Protein AF-A0A7V3YKP8-F1 (afdb_monomer_lite)

Organism: NCBI:txid1454726

Secondary structure (DSSP, 8-state):
-PEEEEEESTTSHHHHHHHHHHHT-TTEEEEEEE---

Structure (mmCIF, N/CA/C/O backbone):
data_AF-A0A7V3YKP8-F1
#
_entry.id   AF-A0A7V3YKP8-F1
#
loop_
_atom_site.group_PDB
_atom_site.id
_atom_site.type_symbol
_atom_site.label_atom_id
_atom_site.label_alt_id
_atom_site.label_comp_id
_atom_site.label_asym_id
_atom_site.label_entity_id
_atom_site.label_seq_id
_atom_site.pdbx_PDB_ins_code
_atom_site.Cartn_x
_atom_site.Cartn_y
_atom_site.Cartn_z
_atom_site.occupancy
_atom_site.B_iso_or_equiv
_atom_site.auth_seq_id
_atom_site.auth_comp_id
_atom_site.auth_asym_id
_atom_site.auth_atom_id
_atom_site.pdbx_PDB_model_num
ATOM 1 N N . MET A 1 1 ? -13.200 1.272 12.996 1.00 77.50 1 MET A N 1
ATOM 2 C CA . MET A 1 1 ? -13.496 1.259 11.547 1.00 77.50 1 MET A CA 1
ATOM 3 C C . MET A 1 1 ? -12.170 1.118 10.830 1.00 77.50 1 MET A C 1
ATOM 5 O O . MET A 1 1 ? -11.243 1.806 11.229 1.00 77.50 1 MET A O 1
ATOM 9 N N . THR A 1 2 ? -12.070 0.218 9.857 1.00 89.38 2 THR A N 1
ATOM 10 C CA . THR A 1 2 ? -10.830 -0.028 9.105 1.00 89.38 2 THR A CA 1
ATOM 11 C C . THR A 1 2 ? -10.833 0.817 7.832 1.00 89.38 2 THR A C 1
ATOM 13 O O . THR A 1 2 ? -11.839 0.861 7.121 1.00 89.38 2 THR A O 1
ATOM 16 N N . MET A 1 3 ? -9.738 1.524 7.566 1.00 97.25 3 MET A N 1
ATOM 17 C CA . MET A 1 3 ? -9.545 2.355 6.383 1.00 97.25 3 MET A CA 1
ATOM 18 C C . MET A 1 3 ? -9.047 1.501 5.216 1.00 97.25 3 MET A C 1
ATOM 20 O O . MET A 1 3 ? -8.039 0.807 5.319 1.00 97.25 3 MET A O 1
ATOM 24 N N . ARG A 1 4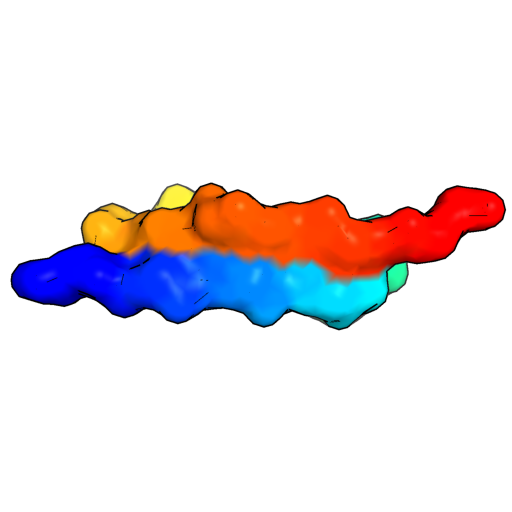 ? -9.749 1.575 4.085 1.00 97.81 4 ARG A N 1
ATOM 25 C CA . ARG A 1 4 ? -9.424 0.808 2.877 1.00 97.81 4 ARG A CA 1
ATOM 26 C C . ARG A 1 4 ? -8.439 1.596 2.017 1.00 97.81 4 ARG A C 1
ATOM 28 O O . ARG A 1 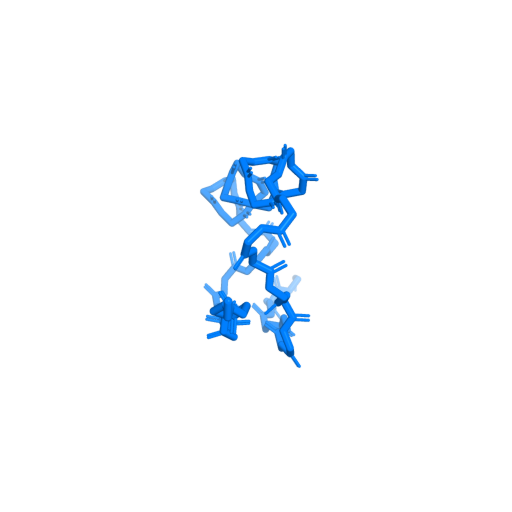4 ? -8.705 2.753 1.695 1.00 97.81 4 ARG A O 1
ATOM 35 N N . VAL A 1 5 ? -7.325 0.974 1.640 1.00 98.06 5 VAL A N 1
ATOM 36 C CA . VAL A 1 5 ? -6.216 1.616 0.918 1.00 98.06 5 VAL A CA 1
ATOM 37 C C . VAL A 1 5 ? -5.958 0.898 -0.405 1.00 98.06 5 VAL A C 1
ATOM 39 O O . VAL A 1 5 ? -5.801 -0.321 -0.446 1.00 98.06 5 VAL A O 1
ATOM 42 N N . ALA A 1 6 ? -5.887 1.663 -1.492 1.00 98.12 6 ALA A N 1
ATOM 43 C CA . ALA A 1 6 ? -5.379 1.204 -2.781 1.00 98.12 6 ALA A CA 1
ATOM 44 C C . ALA A 1 6 ? -4.001 1.832 -3.016 1.00 98.12 6 ALA A C 1
ATOM 46 O O . ALA A 1 6 ? -3.864 3.053 -2.921 1.00 98.12 6 ALA A O 1
ATOM 47 N N . LEU A 1 7 ? -2.993 1.013 -3.321 1.00 97.75 7 LEU A N 1
ATOM 48 C CA . LEU A 1 7 ? -1.619 1.464 -3.534 1.00 97.75 7 LEU A CA 1
ATOM 49 C C . LEU A 1 7 ? -1.186 1.215 -4.981 1.00 97.75 7 LEU A C 1
ATOM 51 O O . LEU A 1 7 ? -1.130 0.073 -5.434 1.00 97.75 7 LEU A O 1
ATOM 55 N N . LEU A 1 8 ? -0.854 2.293 -5.693 1.00 97.44 8 LEU A N 1
ATOM 56 C CA . LEU A 1 8 ? -0.290 2.261 -7.044 1.00 97.44 8 LEU A CA 1
ATOM 57 C C . LEU A 1 8 ? 1.214 2.550 -6.983 1.00 97.44 8 LEU A C 1
ATOM 59 O O . LEU A 1 8 ? 1.647 3.420 -6.233 1.00 97.44 8 LEU A O 1
ATOM 63 N N . GLY A 1 9 ? 2.003 1.831 -7.779 1.00 96.75 9 GLY A N 1
ATOM 64 C CA . GLY A 1 9 ? 3.463 1.838 -7.672 1.00 96.75 9 GLY A CA 1
ATOM 65 C C . GLY A 1 9 ? 3.980 0.990 -6.507 1.00 96.75 9 GLY A C 1
ATOM 66 O O . GLY A 1 9 ? 5.038 1.290 -5.960 1.00 96.75 9 GLY A O 1
ATOM 67 N N . SER A 1 10 ? 3.254 -0.067 -6.122 1.00 96.88 10 SER A N 1
ATOM 68 C CA . SER A 1 10 ? 3.578 -0.899 -4.953 1.00 96.88 10 SER A CA 1
ATOM 69 C C . SER A 1 10 ? 4.903 -1.664 -5.066 1.00 96.88 10 SER A C 1
ATOM 71 O O . SER A 1 10 ? 5.390 -2.169 -4.065 1.00 96.88 10 SER A O 1
ATOM 73 N N . THR A 1 11 ? 5.464 -1.769 -6.273 1.00 96.62 11 THR A N 1
ATOM 74 C CA . THR A 1 11 ? 6.738 -2.445 -6.572 1.00 96.62 11 THR A CA 1
ATOM 75 C C . THR A 1 11 ? 7.954 -1.517 -6.531 1.00 96.62 11 THR A C 1
ATOM 77 O O . THR A 1 11 ? 9.080 -1.987 -6.647 1.00 96.62 11 THR A O 1
ATOM 80 N N . GLY A 1 12 ? 7.756 -0.200 -6.425 1.00 96.12 12 GLY A N 1
ATOM 81 C CA . GLY A 1 12 ? 8.859 0.743 -6.247 1.00 96.12 12 GLY A CA 1
ATOM 82 C C . GLY A 1 12 ? 9.281 0.832 -4.783 1.00 96.12 12 GLY A C 1
ATOM 83 O O . GLY A 1 12 ? 8.482 0.539 -3.898 1.00 96.12 12 GLY A O 1
ATOM 84 N N . PHE A 1 13 ? 10.492 1.340 -4.528 1.00 96.62 13 PHE A N 1
ATOM 85 C CA . PHE A 1 13 ? 11.029 1.533 -3.172 1.00 96.62 13 PHE A CA 1
ATOM 86 C C . PHE A 1 13 ? 10.004 2.165 -2.216 1.00 96.62 13 PHE A C 1
ATOM 88 O O . PHE A 1 13 ? 9.717 1.619 -1.160 1.00 96.62 13 PHE A O 1
ATOM 95 N N . LEU A 1 14 ? 9.372 3.275 -2.616 1.00 96.81 14 LEU A N 1
ATOM 96 C CA . LEU A 1 14 ? 8.357 3.938 -1.792 1.00 96.81 14 LEU A CA 1
ATOM 97 C C . LEU A 1 14 ? 7.131 3.049 -1.528 1.00 96.81 14 LEU A C 1
ATOM 99 O O . LEU A 1 14 ? 6.601 3.055 -0.422 1.00 96.81 14 LEU A O 1
ATOM 103 N N . GLY A 1 15 ? 6.683 2.295 -2.532 1.00 97.25 15 GLY A N 1
ATOM 104 C CA . GLY A 1 15 ? 5.549 1.385 -2.401 1.00 97.25 15 GLY A CA 1
ATOM 105 C C . GLY A 1 15 ? 5.816 0.287 -1.375 1.00 97.25 15 GLY A C 1
ATOM 106 O O . GLY A 1 15 ? 4.966 0.029 -0.527 1.00 97.25 15 GLY A O 1
ATOM 107 N N . GLU A 1 16 ? 7.016 -0.289 -1.393 1.00 97.38 16 GLU A N 1
ATOM 108 C CA . GLU A 1 16 ? 7.439 -1.295 -0.416 1.00 97.38 16 GLU A CA 1
ATOM 109 C C . GLU A 1 16 ? 7.477 -0.722 1.007 1.00 97.38 16 GLU A C 1
ATOM 111 O O . GLU A 1 16 ? 6.925 -1.329 1.924 1.00 97.38 16 GLU A O 1
ATOM 116 N N . GLN A 1 17 ? 8.032 0.483 1.186 1.00 98.44 17 GLN A N 1
ATOM 117 C CA . GLN A 1 17 ? 8.068 1.145 2.498 1.00 98.44 17 GLN A CA 1
ATOM 118 C C . GLN A 1 17 ? 6.662 1.478 3.022 1.00 98.44 17 GLN A C 1
ATOM 120 O O . GLN A 1 17 ? 6.379 1.328 4.210 1.00 98.44 17 GLN A O 1
ATOM 125 N N . ILE A 1 18 ? 5.748 1.900 2.140 1.00 97.81 18 ILE A N 1
ATOM 126 C CA . ILE A 1 18 ? 4.346 2.135 2.509 1.00 97.81 18 ILE A CA 1
ATOM 127 C C . ILE A 1 18 ? 3.693 0.828 2.967 1.00 97.81 18 ILE A C 1
ATOM 129 O O . ILE A 1 18 ? 2.980 0.828 3.969 1.00 97.81 18 ILE A O 1
ATOM 133 N N . LEU A 1 19 ? 3.938 -0.288 2.276 1.00 97.56 19 LEU A N 1
ATOM 134 C CA . LEU A 1 19 ? 3.373 -1.582 2.664 1.00 97.56 19 LEU A CA 1
ATOM 135 C C . LEU A 1 19 ? 3.885 -2.066 4.016 1.00 97.56 19 LEU A C 1
ATOM 137 O O . LEU A 1 19 ? 3.094 -2.600 4.791 1.00 97.56 19 LEU A O 1
ATOM 141 N N . GLU A 1 20 ? 5.160 -1.839 4.321 1.00 97.88 20 GLU A N 1
ATOM 142 C CA . GLU A 1 20 ? 5.729 -2.162 5.629 1.00 97.88 20 GLU A CA 1
ATOM 143 C C . GLU A 1 20 ? 4.982 -1.426 6.750 1.00 97.88 20 GLU A C 1
ATOM 145 O O . GLU A 1 20 ? 4.477 -2.063 7.678 1.00 97.88 20 GLU A O 1
ATOM 150 N N . VAL A 1 21 ? 4.794 -0.110 6.610 1.00 97.50 21 VAL A N 1
ATOM 151 C CA . VAL A 1 21 ? 4.044 0.696 7.586 1.00 97.50 21 VAL A CA 1
ATOM 152 C C . VAL A 1 21 ? 2.586 0.246 7.681 1.00 97.50 21 VAL A C 1
ATOM 154 O O . VAL A 1 21 ? 2.092 0.015 8.782 1.00 97.50 21 VAL A O 1
ATOM 157 N N . LEU A 1 22 ? 1.891 0.070 6.553 1.00 96.88 22 LEU A N 1
ATOM 158 C CA . LEU A 1 22 ? 0.488 -0.360 6.563 1.00 96.88 22 LEU A CA 1
ATOM 159 C C . LEU A 1 22 ? 0.316 -1.743 7.208 1.00 96.88 22 LEU A C 1
ATOM 161 O O . LEU A 1 22 ? -0.671 -1.968 7.903 1.00 96.88 22 LEU A O 1
ATOM 165 N N . SER A 1 23 ? 1.278 -2.653 7.029 1.00 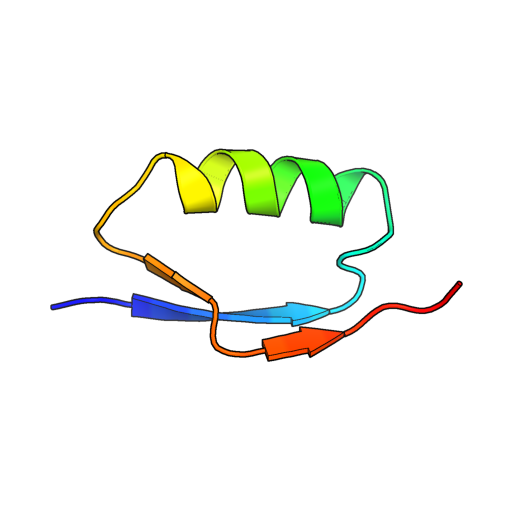96.00 23 SER A N 1
ATOM 166 C CA . SER A 1 23 ? 1.223 -4.005 7.601 1.00 96.00 23 SER A CA 1
ATOM 167 C C . SER A 1 23 ? 1.345 -4.038 9.130 1.00 96.00 23 SER A C 1
ATOM 169 O O . SER A 1 23 ? 0.834 -4.959 9.769 1.00 96.00 23 SER A O 1
ATOM 171 N N . ALA A 1 24 ? 1.975 -3.024 9.731 1.00 97.69 24 ALA A N 1
ATOM 172 C CA . ALA A 1 24 ? 2.143 -2.911 11.180 1.00 97.69 24 ALA A CA 1
ATOM 173 C C . ALA A 1 24 ? 0.880 -2.398 11.903 1.00 97.69 24 ALA A C 1
ATOM 175 O O . ALA A 1 24 ? 0.831 -2.361 13.135 1.00 97.69 24 ALA A O 1
ATOM 176 N N . HIS A 1 25 ? -0.152 -2.015 11.152 1.00 96.31 25 HIS A N 1
ATOM 177 C CA . HIS A 1 25 ? -1.314 -1.283 11.638 1.00 96.31 25 HIS A CA 1
ATOM 178 C C . HIS A 1 25 ? -2.618 -2.024 11.299 1.00 96.31 25 HIS A C 1
ATOM 180 O O . HIS A 1 25 ? -2.915 -2.310 10.144 1.00 96.31 25 HIS A O 1
ATOM 186 N N . ARG A 1 26 ? -3.434 -2.344 12.316 1.00 94.12 26 ARG A N 1
ATOM 187 C CA . ARG A 1 26 ? -4.700 -3.099 12.137 1.00 94.12 26 ARG A CA 1
ATOM 188 C C . ARG A 1 26 ? -5.882 -2.241 11.682 1.00 94.12 26 ARG A C 1
ATOM 190 O O . ARG A 1 26 ? -6.967 -2.762 11.425 1.00 94.12 26 ARG A O 1
ATOM 197 N N . ASP A 1 27 ? -5.691 -0.933 11.633 1.00 97.38 27 ASP A N 1
ATOM 198 C CA . ASP A 1 27 ? -6.659 0.055 11.177 1.00 97.38 27 ASP A CA 1
ATOM 199 C C . ASP A 1 27 ? -6.650 0.253 9.657 1.00 97.38 27 ASP A C 1
ATOM 201 O O . ASP A 1 27 ? -7.561 0.906 9.150 1.00 97.38 27 ASP A O 1
ATOM 205 N N . PHE A 1 28 ? -5.727 -0.379 8.922 1.00 97.69 28 PHE A N 1
ATOM 206 C CA . PHE A 1 28 ? -5.704 -0.366 7.459 1.00 97.69 28 PHE A CA 1
ATOM 207 C C . PHE A 1 28 ? -6.023 -1.732 6.848 1.00 97.69 28 PHE A C 1
ATOM 209 O O . PHE A 1 28 ? -5.614 -2.781 7.339 1.00 97.69 28 PHE A O 1
ATOM 216 N N . GLU A 1 29 ? -6.731 -1.704 5.724 1.00 97.50 29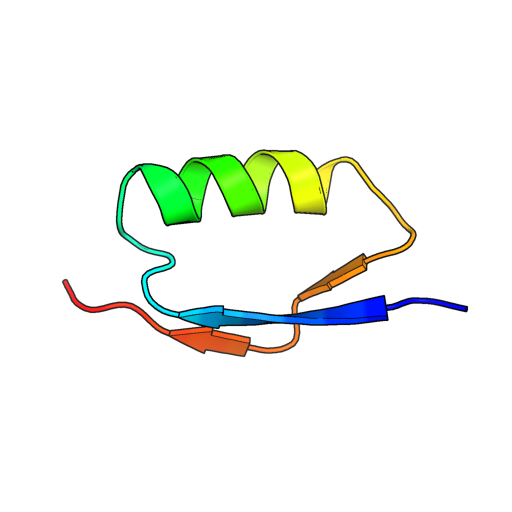 GLU A N 1
ATOM 217 C CA . GLU A 1 29 ? -6.965 -2.849 4.851 1.00 97.50 29 GLU A CA 1
ATOM 218 C C . GLU A 1 29 ? -6.493 -2.476 3.446 1.00 97.50 29 GLU A C 1
ATOM 220 O O . GLU A 1 29 ? -7.068 -1.600 2.793 1.00 97.50 29 GLU A O 1
ATOM 225 N N . VAL A 1 30 ? -5.438 -3.129 2.965 1.00 97.19 30 VAL A N 1
ATOM 226 C CA . VAL A 1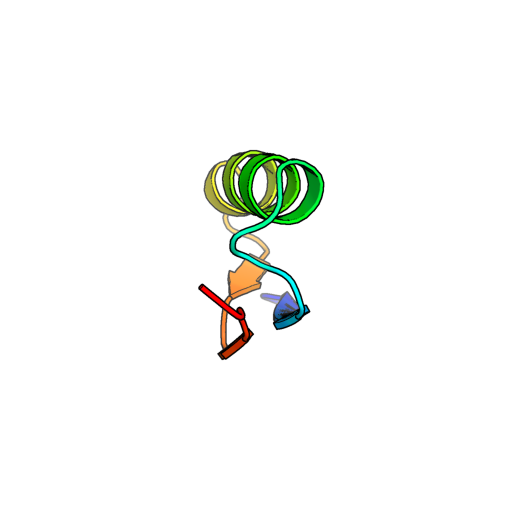 30 ? -4.981 -2.958 1.584 1.00 97.19 30 VAL A CA 1
ATOM 227 C C . VAL A 1 30 ? -5.906 -3.749 0.667 1.00 97.19 30 VAL A C 1
ATOM 229 O O . VAL A 1 30 ? -5.959 -4.974 0.735 1.00 97.19 30 VAL A O 1
ATOM 232 N N . VAL A 1 31 ? -6.634 -3.046 -0.197 1.00 98.06 31 VAL A N 1
ATOM 233 C CA . VAL A 1 31 ? -7.6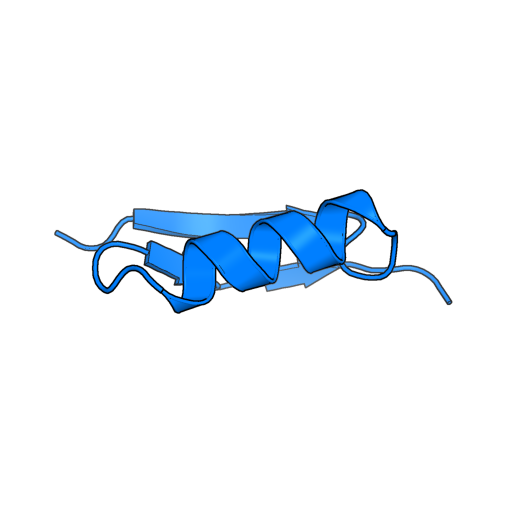65 -3.641 -1.067 1.00 98.06 31 VAL A CA 1
ATOM 234 C C . VAL A 1 31 ? -7.241 -3.747 -2.527 1.00 98.06 31 VAL A C 1
ATOM 236 O O . VAL A 1 31 ? -7.880 -4.457 -3.299 1.00 98.06 31 VAL A O 1
ATOM 239 N N . LEU A 1 32 ? -6.179 -3.041 -2.922 1.00 97.88 32 LEU A N 1
ATOM 240 C CA . LEU A 1 32 ? -5.617 -3.108 -4.267 1.00 97.88 32 LEU A CA 1
ATOM 241 C C . LEU A 1 32 ? -4.130 -2.765 -4.242 1.00 97.88 32 LEU A C 1
ATOM 243 O O . LEU A 1 32 ? -3.729 -1.773 -3.632 1.00 97.88 32 LEU A O 1
ATOM 247 N N . LEU A 1 33 ? -3.346 -3.557 -4.971 1.00 97.56 33 LEU A N 1
ATOM 248 C CA . LEU A 1 33 ? -1.952 -3.283 -5.295 1.00 97.56 33 LEU A CA 1
ATOM 249 C C . LEU A 1 33 ? -1.810 -3.195 -6.811 1.00 97.56 33 LEU A C 1
ATOM 251 O O . LEU A 1 33 ? -2.161 -4.131 -7.528 1.00 97.56 33 LEU A O 1
ATOM 255 N N . GLY A 1 34 ? -1.306 -2.065 -7.293 1.00 97.00 34 GLY A N 1
ATOM 256 C CA . GLY A 1 34 ? -0.916 -1.868 -8.681 1.00 97.00 34 GLY A CA 1
ATOM 257 C C . GLY A 1 34 ? 0.581 -1.619 -8.756 1.00 97.00 34 GLY A C 1
ATOM 258 O O . GLY A 1 34 ? 1.102 -0.752 -8.058 1.00 97.00 34 GLY A O 1
ATOM 259 N N . GLY A 1 35 ? 1.276 -2.341 -9.626 1.00 92.88 35 GLY A N 1
ATOM 260 C CA . GLY A 1 35 ? 2.706 -2.173 -9.849 1.00 92.88 35 GLY A CA 1
ATOM 261 C C . GLY A 1 35 ? 3.077 -2.534 -11.278 1.00 92.88 35 GLY A C 1
ATOM 262 O O . GLY A 1 35 ? 2.381 -3.309 -11.933 1.00 92.88 35 GLY A O 1
ATOM 263 N N . PHE A 1 36 ? 4.169 -1.952 -11.754 1.00 82.12 36 PHE A N 1
ATOM 264 C CA . PHE A 1 36 ? 4.822 -2.329 -13.003 1.00 82.12 36 PHE A CA 1
ATOM 265 C C . PHE A 1 36 ? 6.145 -3.018 -12.652 1.00 82.12 36 PHE A C 1
ATOM 267 O O . PHE A 1 36 ? 6.750 -2.682 -11.627 1.00 82.12 36 PHE A O 1
ATOM 274 N N . ARG A 1 37 ? 6.551 -4.009 -13.448 1.00 65.50 37 ARG A N 1
ATOM 275 C CA . ARG A 1 37 ? 7.766 -4.796 -13.225 1.00 65.50 37 ARG A CA 1
ATOM 276 C C . ARG A 1 37 ? 8.731 -4.618 -14.381 1.00 65.50 37 ARG A C 1
ATOM 278 O O . ARG A 1 37 ? 8.248 -4.656 -15.532 1.00 65.50 37 ARG A O 1
#

Radius of gyration: 9.8 Å; chains: 1; bounding box: 24×9×25 Å

pLDDT: mean 95.1, std 6.49, range [65.5, 98.44]

Foldseek 3Di:
DAAEDADAQCVDPVNVVVVVVQVVDPSYDHPYYHHDD

InterPro domains:
  IPR013512 1-deoxy-D-xylulose 5-phosphate reductoisomerase, N-terminal [PF02670] (5-33)
  IPR036291 NAD(P)-binding domain superfamily [SSF51735] (3-33)

Sequence (37 aa):
MTMRVALLGSTGFLGEQILEVLSAHRDFEVVLLGGFR